Protein AF-A0A7S1WNL2-F1 (afdb_monomer)

Sequence (153 aa):
ATAGLGTAAGSSAGPDGGAVGSTSPPDGIKDLLAEASTLSSQWKEDMPEAVLFPSNKPTSRADAAILDKWITKSFMSYAQRSVEFQGDEDLIKTVEELVPILSIGLHEIVRQVTQHCLERGVVLEKIWRTYVDLFERALNETKASLRRNKEKT

Solvent-accessible surface area (backbone atoms only — not comparable to full-atom values): 9484 Å² total; per-residue (Å²): 140,83,89,85,88,88,87,85,87,86,87,86,84,89,81,91,78,91,78,77,81,84,74,73,76,82,69,66,61,62,52,50,54,53,46,54,57,51,49,63,63,58,51,71,75,76,48,68,94,61,73,83,66,56,93,89,53,83,73,48,75,64,54,56,52,51,48,51,53,49,52,54,50,53,49,52,55,47,55,63,57,55,73,74,55,85,55,74,72,40,50,52,53,52,49,66,62,45,51,57,56,54,49,52,55,47,54,49,50,36,50,48,40,27,69,79,36,52,69,61,14,54,52,50,50,51,53,49,54,53,49,52,55,50,50,54,52,54,51,52,52,50,52,54,51,51,54,57,51,62,78,75,108

Foldseek 3Di:
DDDDDDDDDDDDDYDDDDDDDPPDDPPVVVVVVVVVVVVVVVVVVVPPPPPLDDLPDQDDPVSVVVLVVQLVVLVVVLVVVLVVDDDDVSVVVSCVSVVVSVVVSQVVVLSNQCSVPVVRSVVSVVVVVVVVVVVVVVVVVVVVVVVVVVVVD

pLDDT: mean 73.18, std 21.75, range [34.81, 98.19]

InterPro domains:
  IPR052845 Axonemal dynein light chain domain-containing protein [PTHR23052] (42-137)

Nearest PDB structures (foldseek):
  5fmn-assembly1_B  TM=5.237E-01  e=4.727E+00  Synechocystis sp. PCC 6803

Mean predicted aligned error: 15.78 Å

Secondary structure (DSSP, 8-state):
-----------------------PPP-HHHHHHHHHHHHHHHHHHHS-S--SS-TTSPPPHHHHHHHHHHHHHHHHHHHHHHTT--SHHHHHHHHHHHHHHHHHHHHHHHHHHHHH-HHHHHHHHHHHHHHHHHHHHHHHHHHHHHHHHHTT-

Structure (mmCIF, N/CA/C/O backbone):
data_AF-A0A7S1WNL2-F1
#
_entry.id   AF-A0A7S1WNL2-F1
#
loop_
_atom_site.group_PDB
_atom_site.id
_atom_site.type_symbol
_atom_site.label_atom_id
_atom_site.label_alt_id
_atom_site.label_comp_id
_atom_site.label_asym_id
_atom_site.label_entity_id
_atom_site.label_seq_id
_atom_site.pdbx_PDB_ins_code
_atom_site.Cartn_x
_atom_site.Cartn_y
_atom_site.Cartn_z
_atom_site.occupancy
_atom_site.B_iso_or_equiv
_atom_site.auth_seq_id
_atom_site.auth_comp_id
_atom_site.auth_asym_id
_atom_site.auth_atom_id
_atom_site.pdbx_PDB_model_num
ATOM 1 N N . ALA A 1 1 ? -58.100 -52.305 -7.915 1.00 44.53 1 ALA A N 1
ATOM 2 C CA . ALA A 1 1 ? -58.470 -53.003 -6.665 1.00 44.53 1 ALA A CA 1
ATOM 3 C C . ALA A 1 1 ? -57.247 -52.923 -5.760 1.00 44.53 1 ALA A C 1
ATOM 5 O O . ALA A 1 1 ? -56.193 -53.306 -6.230 1.00 44.53 1 ALA A O 1
ATOM 6 N N . THR A 1 2 ? -57.234 -52.313 -4.581 1.00 43.16 2 THR A N 1
ATOM 7 C CA . THR A 1 2 ? -58.260 -52.093 -3.550 1.00 43.16 2 THR A CA 1
ATOM 8 C C . THR A 1 2 ? -58.033 -50.754 -2.835 1.00 43.16 2 THR A C 1
ATOM 10 O O . THR A 1 2 ? -56.919 -50.242 -2.791 1.00 43.16 2 THR A O 1
ATOM 13 N N . ALA A 1 3 ? -59.126 -50.207 -2.306 1.00 42.09 3 ALA A N 1
ATOM 14 C CA . ALA A 1 3 ? -59.227 -48.973 -1.533 1.00 42.09 3 ALA A CA 1
ATOM 15 C C . ALA A 1 3 ? -58.695 -49.103 -0.090 1.00 42.09 3 ALA A C 1
ATOM 17 O O . ALA A 1 3 ? -58.556 -50.213 0.420 1.00 42.09 3 ALA A O 1
ATOM 18 N N . GLY A 1 4 ? -58.509 -47.961 0.583 1.00 38.03 4 GLY A N 1
ATOM 19 C CA . GLY A 1 4 ? -58.310 -47.879 2.032 1.00 38.03 4 GLY A CA 1
ATOM 20 C C . GLY A 1 4 ? -58.286 -46.436 2.549 1.00 38.03 4 GLY A C 1
ATOM 21 O O . GLY A 1 4 ? -57.228 -45.820 2.594 1.00 38.03 4 GLY A O 1
ATOM 22 N N . LEU A 1 5 ? -59.464 -45.908 2.907 1.00 46.41 5 LEU A N 1
ATOM 23 C CA . LEU A 1 5 ? -59.672 -44.673 3.679 1.00 46.41 5 LEU A CA 1
ATOM 24 C C . LEU A 1 5 ? -59.188 -44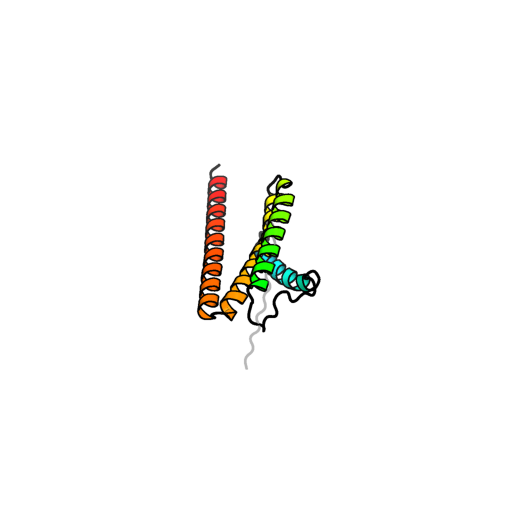.828 5.135 1.00 46.41 5 LEU A C 1
ATOM 26 O O . LEU A 1 5 ? -59.277 -45.917 5.697 1.00 46.41 5 LEU A O 1
ATOM 30 N N . GLY A 1 6 ? -58.828 -43.712 5.780 1.00 41.28 6 GLY A N 1
ATOM 31 C CA . GLY A 1 6 ? -58.665 -43.633 7.235 1.00 41.28 6 GLY A CA 1
ATOM 32 C C . GLY A 1 6 ? -58.483 -42.201 7.745 1.00 41.28 6 GLY A C 1
ATOM 33 O O . GLY A 1 6 ? -57.388 -41.655 7.698 1.00 41.28 6 GLY A O 1
ATOM 34 N N . THR A 1 7 ? -59.573 -41.601 8.219 1.00 45.22 7 THR A N 1
ATOM 35 C CA . THR A 1 7 ? -59.681 -40.286 8.875 1.00 45.22 7 THR A CA 1
ATOM 36 C C . THR A 1 7 ? -59.478 -40.420 10.390 1.00 45.22 7 THR A C 1
ATOM 38 O O . THR A 1 7 ? -60.007 -41.370 10.956 1.00 45.22 7 THR A O 1
ATOM 41 N N . ALA A 1 8 ? -58.843 -39.449 11.063 1.00 42.12 8 ALA A N 1
ATOM 42 C CA . ALA A 1 8 ? -59.215 -39.026 12.426 1.00 42.12 8 ALA A CA 1
ATOM 43 C C . ALA A 1 8 ? -58.520 -37.713 12.832 1.00 42.12 8 ALA A C 1
ATOM 45 O O . ALA A 1 8 ? -57.313 -37.552 12.672 1.00 42.12 8 ALA A O 1
ATOM 46 N N . ALA A 1 9 ? -59.318 -36.797 13.380 1.00 43.53 9 ALA A N 1
ATOM 47 C CA . ALA A 1 9 ? -58.910 -35.556 14.025 1.00 43.53 9 ALA A CA 1
ATOM 48 C C . ALA A 1 9 ? -58.582 -35.786 15.514 1.00 43.53 9 ALA A C 1
ATOM 50 O O . ALA A 1 9 ? -59.147 -36.680 16.141 1.00 43.53 9 ALA A O 1
ATOM 51 N N . GLY A 1 10 ? -57.739 -34.929 16.094 1.00 39.97 10 GLY A N 1
ATOM 52 C CA . GLY A 1 10 ? -57.476 -34.880 17.533 1.00 39.97 10 GLY A CA 1
ATOM 53 C C . GLY A 1 10 ? -56.898 -33.525 17.936 1.00 39.97 10 GLY A C 1
ATOM 54 O O . GLY A 1 10 ? -55.822 -33.150 17.488 1.00 39.97 10 GLY A O 1
ATOM 55 N N . SER A 1 11 ? -57.661 -32.790 18.741 1.00 41.72 11 SER A N 1
ATOM 56 C CA . SER A 1 11 ? -57.399 -31.446 19.266 1.00 41.72 11 SER A CA 1
ATOM 57 C C . SER A 1 11 ? -56.789 -31.525 20.672 1.00 41.72 11 SER A C 1
ATOM 59 O O . SER A 1 11 ? -57.244 -32.349 21.463 1.00 41.72 11 SER A O 1
ATOM 61 N N . SER A 1 12 ? -55.841 -30.647 21.021 1.00 44.06 12 SER A N 1
ATOM 62 C CA . SER A 1 12 ? -55.572 -30.258 22.420 1.00 44.06 12 SER A CA 1
ATOM 63 C C . SER A 1 12 ? -54.785 -28.944 22.509 1.00 44.06 12 SER A C 1
ATOM 65 O O . SER A 1 12 ? -53.882 -28.697 21.713 1.00 44.06 12 SER A O 1
ATOM 67 N N . ALA 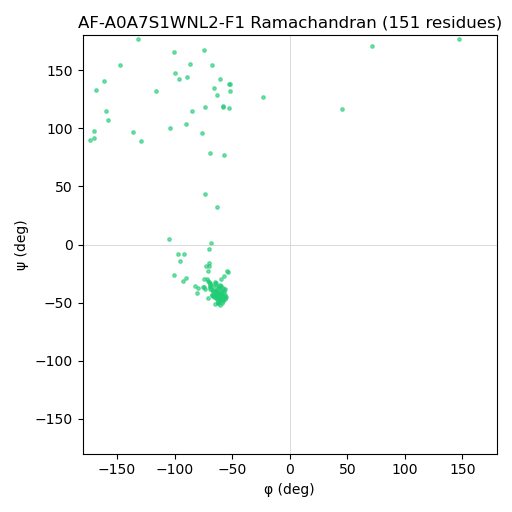A 1 13 ? -55.145 -28.117 23.489 1.00 39.66 13 ALA A N 1
ATOM 68 C CA . ALA A 1 13 ? -54.768 -26.718 23.656 1.00 39.66 13 ALA A CA 1
ATOM 69 C C . ALA A 1 13 ? -53.619 -26.465 24.666 1.00 39.66 13 ALA A C 1
ATOM 71 O O . ALA A 1 13 ? -53.584 -27.12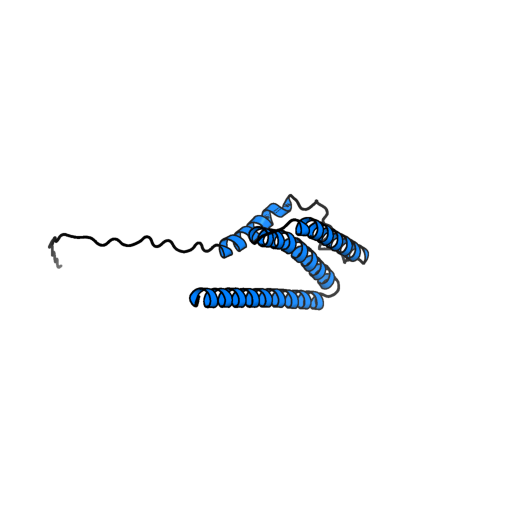3 25.700 1.00 39.66 13 ALA A O 1
ATOM 72 N N . GLY A 1 14 ? -52.808 -25.425 24.379 1.00 37.00 14 GLY A N 1
ATOM 73 C CA . GLY A 1 14 ? -52.096 -24.488 25.293 1.00 37.00 14 GLY A CA 1
ATOM 74 C C . GLY A 1 14 ? -50.892 -24.987 26.125 1.00 37.00 14 GLY A C 1
ATOM 75 O O . GLY A 1 14 ? -50.711 -26.194 26.250 1.00 37.00 14 GLY A O 1
ATOM 76 N N . PRO A 1 15 ? -50.122 -24.098 26.807 1.00 49.84 15 PRO A N 1
ATOM 77 C CA . PRO A 1 15 ? -49.829 -22.670 26.572 1.00 49.84 15 PRO A CA 1
ATOM 78 C C . PRO A 1 15 ? -48.307 -22.322 26.646 1.00 49.84 15 PRO A C 1
ATOM 80 O O . PRO A 1 15 ? -47.475 -23.171 26.941 1.00 49.84 15 PRO A O 1
ATOM 83 N N . ASP A 1 16 ? -47.989 -21.048 26.380 1.00 42.38 16 ASP A N 1
ATOM 84 C CA . ASP A 1 16 ? -46.839 -20.235 26.831 1.00 42.38 16 ASP A CA 1
ATOM 85 C C . ASP A 1 16 ? -45.397 -20.784 26.812 1.00 42.38 16 ASP A C 1
ATOM 87 O O . ASP A 1 16 ? -44.981 -21.622 27.607 1.00 42.38 16 ASP A O 1
ATOM 91 N N . GLY A 1 17 ? -44.561 -20.128 26.001 1.00 38.12 17 GLY A N 1
ATOM 92 C CA . GLY A 1 17 ? -43.105 -20.201 26.094 1.00 38.12 17 GLY A CA 1
ATOM 93 C C . GLY A 1 17 ? -42.453 -19.160 25.194 1.00 38.12 17 GLY A C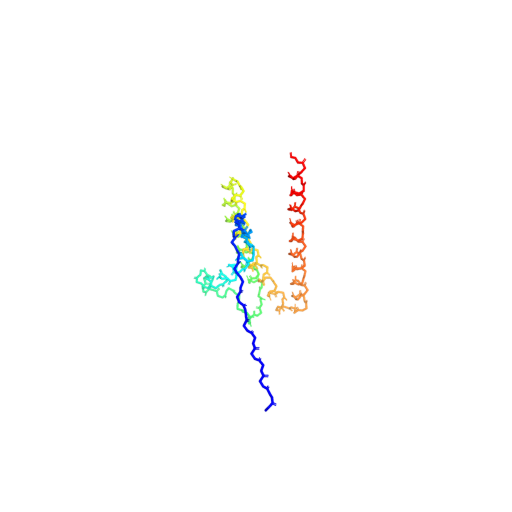 1
ATOM 94 O O . GLY A 1 17 ? -42.233 -19.409 24.012 1.00 38.12 17 GLY A O 1
ATOM 95 N N . GLY A 1 18 ? -42.176 -17.973 25.739 1.00 43.50 18 GLY A N 1
ATOM 96 C CA . GLY A 1 18 ? -41.442 -16.923 25.040 1.00 43.50 18 GLY A CA 1
ATOM 97 C C . GLY A 1 18 ? -40.060 -17.410 24.604 1.00 43.50 18 GLY A C 1
ATOM 98 O O . GLY A 1 18 ? -39.223 -17.746 25.439 1.00 43.50 18 GLY A O 1
ATOM 99 N N . ALA A 1 19 ? -39.815 -17.419 23.295 1.00 37.75 19 ALA A N 1
ATOM 100 C CA . ALA A 1 19 ? -38.495 -17.629 22.722 1.00 37.75 19 ALA A CA 1
ATOM 101 C C . ALA A 1 19 ? -37.944 -16.281 22.248 1.00 37.75 19 ALA A C 1
ATOM 103 O O . ALA A 1 19 ? -38.331 -15.731 21.220 1.00 37.75 19 ALA A O 1
ATOM 104 N N . VAL A 1 20 ? -37.073 -15.758 23.104 1.00 44.44 20 VAL A N 1
ATOM 105 C CA . VAL A 1 20 ? -36.050 -14.737 22.892 1.00 44.44 20 VAL A CA 1
ATOM 106 C C . VAL A 1 20 ? -35.623 -14.636 21.425 1.00 44.44 20 VAL A C 1
ATOM 108 O O . VAL A 1 20 ? -35.222 -15.624 20.809 1.00 44.44 20 VAL A O 1
ATOM 111 N N . GLY A 1 21 ? -35.687 -13.416 20.886 1.00 36.44 21 GLY A N 1
ATOM 112 C CA . GLY A 1 21 ? -35.166 -13.088 19.569 1.00 36.44 21 GLY A CA 1
ATOM 113 C C . GLY A 1 21 ? -33.713 -13.533 19.434 1.00 36.44 21 GLY A C 1
ATOM 114 O O . GLY A 1 21 ? -32.828 -13.056 20.139 1.00 36.44 21 GLY A O 1
ATOM 115 N N . SER A 1 22 ? -33.481 -14.445 18.497 1.00 34.81 22 SER A N 1
ATOM 116 C CA . SER A 1 22 ? -32.166 -14.741 17.945 1.00 34.81 22 SER A CA 1
ATOM 117 C C . SER A 1 22 ? -31.723 -13.538 17.108 1.00 34.81 22 SER A C 1
ATOM 119 O O . SER A 1 22 ? -31.837 -13.541 15.883 1.00 34.81 22 SER A O 1
ATOM 121 N N . THR A 1 23 ? -31.247 -12.477 17.757 1.00 42.56 23 THR A N 1
ATOM 122 C CA . THR A 1 23 ? -30.439 -11.464 17.076 1.00 42.56 23 THR A CA 1
ATOM 123 C C . THR A 1 23 ? -29.046 -12.050 16.898 1.00 42.56 23 THR A C 1
ATOM 125 O O . THR A 1 23 ? -28.227 -12.030 17.819 1.00 42.56 23 THR A O 1
ATOM 128 N N . SER A 1 24 ? -28.802 -12.627 15.723 1.00 46.97 24 SER A N 1
ATOM 129 C CA . SER A 1 24 ? -27.454 -12.944 15.261 1.00 46.97 24 SER A CA 1
ATOM 130 C C . SER A 1 24 ? -26.571 -11.691 15.378 1.00 46.97 24 SER A C 1
ATOM 132 O O . SER A 1 24 ? -27.044 -10.600 15.048 1.00 46.97 24 SER A O 1
ATOM 134 N N . PRO A 1 25 ? -25.310 -11.803 15.833 1.00 45.72 25 PRO A N 1
ATOM 135 C CA . PRO A 1 25 ? -24.376 -10.685 15.784 1.00 45.72 25 PRO A CA 1
ATOM 136 C C . PRO A 1 25 ? -24.171 -10.262 14.321 1.00 45.72 25 PRO A C 1
ATOM 138 O O . PRO A 1 25 ? -24.125 -11.143 13.457 1.00 45.72 25 PRO A O 1
ATOM 141 N N . PRO A 1 26 ? -24.041 -8.961 14.013 1.00 46.47 26 PRO A N 1
ATOM 142 C CA . PRO A 1 26 ? -23.768 -8.528 12.651 1.00 46.47 26 PRO A CA 1
ATOM 143 C C . PRO A 1 26 ? -22.406 -9.076 12.204 1.00 46.47 26 PRO A C 1
ATOM 145 O O . PRO A 1 26 ? -21.394 -8.914 12.890 1.00 46.47 26 PRO A O 1
ATOM 148 N N . ASP A 1 27 ? -22.399 -9.728 11.043 1.00 51.41 27 ASP A N 1
ATOM 149 C CA . ASP A 1 27 ? -21.262 -10.363 10.362 1.00 51.41 27 ASP A CA 1
ATOM 150 C C . ASP A 1 27 ? -20.321 -9.298 9.732 1.00 51.41 27 ASP A C 1
ATOM 152 O O . ASP A 1 27 ? -19.848 -9.417 8.601 1.00 51.41 27 ASP A O 1
ATOM 156 N N . GLY A 1 28 ? -20.036 -8.231 10.486 1.00 49.31 28 GLY A N 1
ATOM 157 C CA . GLY A 1 28 ? -19.621 -6.917 9.982 1.00 49.31 28 GLY A CA 1
ATOM 158 C C . GLY A 1 28 ? -18.246 -6.806 9.315 1.00 49.31 28 GLY A C 1
ATOM 159 O O . GLY A 1 28 ? -17.884 -5.716 8.904 1.00 49.31 28 GLY A O 1
ATOM 160 N N . ILE A 1 29 ? -17.463 -7.884 9.175 1.00 52.19 29 ILE A N 1
ATOM 161 C CA . ILE A 1 29 ? -16.180 -7.843 8.434 1.00 52.19 29 ILE A CA 1
ATOM 162 C C . ILE A 1 29 ? -16.313 -8.420 7.017 1.00 52.19 29 ILE A C 1
ATOM 164 O O . ILE A 1 29 ? -15.584 -8.012 6.114 1.00 52.19 29 ILE A O 1
ATOM 168 N N . LYS A 1 30 ? -17.273 -9.325 6.778 1.00 47.97 30 LYS A N 1
ATOM 169 C CA . LYS A 1 30 ? -17.590 -9.769 5.409 1.00 47.97 30 LYS A CA 1
ATOM 170 C C . LYS A 1 30 ? -18.207 -8.625 4.610 1.00 47.97 30 LYS A C 1
ATOM 172 O O . LYS A 1 30 ? -17.889 -8.474 3.434 1.00 47.97 30 LYS A O 1
ATOM 177 N N . ASP A 1 31 ? -19.000 -7.802 5.290 1.00 47.91 31 ASP A N 1
ATOM 178 C CA . ASP A 1 31 ? -19.564 -6.576 4.738 1.00 47.91 31 ASP A CA 1
ATOM 179 C C . ASP A 1 31 ? -18.454 -5.568 4.403 1.00 47.91 31 ASP A C 1
ATOM 181 O O . ASP A 1 31 ? -18.454 -5.061 3.292 1.00 47.91 31 ASP A O 1
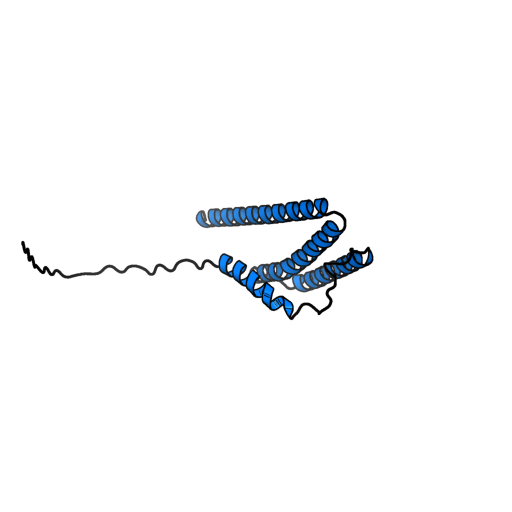ATOM 185 N N . LEU A 1 32 ? -17.420 -5.409 5.245 1.00 48.00 32 LEU A N 1
ATOM 186 C CA . LEU A 1 32 ? -16.249 -4.557 4.951 1.00 48.00 32 LEU A CA 1
ATOM 187 C C . LEU A 1 32 ? -15.407 -5.048 3.757 1.00 48.00 32 LEU A C 1
ATOM 189 O O . LEU A 1 32 ? -14.864 -4.243 3.006 1.00 48.00 32 LEU A O 1
ATOM 193 N N . LEU A 1 33 ? -15.291 -6.363 3.547 1.00 47.31 33 LEU A N 1
ATOM 194 C CA . LEU A 1 33 ? -14.597 -6.937 2.382 1.00 47.31 33 LEU A CA 1
ATOM 195 C C . LEU A 1 33 ? -15.420 -6.802 1.089 1.00 47.31 33 LEU A C 1
ATOM 197 O O . LEU A 1 33 ? -14.858 -6.553 0.019 1.00 47.31 33 LEU A O 1
ATOM 201 N N . ALA A 1 34 ? -16.746 -6.930 1.175 1.00 48.25 34 ALA A N 1
ATOM 202 C CA . ALA A 1 34 ? -17.659 -6.657 0.066 1.00 48.25 34 ALA A CA 1
ATOM 203 C C . ALA A 1 34 ? -17.718 -5.151 -0.260 1.00 48.25 34 ALA A C 1
ATOM 205 O O . ALA A 1 34 ? -17.741 -4.762 -1.430 1.00 48.25 34 ALA A O 1
ATOM 206 N N . GLU A 1 35 ? -17.648 -4.302 0.762 1.00 48.56 35 GLU A N 1
ATOM 207 C CA . GLU A 1 35 ? -17.580 -2.846 0.665 1.00 48.56 35 GLU A CA 1
ATOM 208 C C . GLU A 1 35 ? -16.232 -2.394 0.093 1.00 48.56 35 GLU A C 1
ATOM 210 O O . GLU A 1 35 ? -16.219 -1.558 -0.800 1.00 48.56 35 GLU A O 1
ATOM 215 N N . ALA A 1 36 ? -15.113 -3.042 0.439 1.00 48.19 36 ALA A N 1
ATOM 216 C CA . ALA A 1 36 ? -13.817 -2.841 -0.222 1.00 48.19 36 ALA A CA 1
ATOM 217 C C . ALA A 1 36 ? -13.850 -3.205 -1.723 1.00 48.19 36 ALA A C 1
ATOM 219 O O . ALA A 1 36 ? -13.233 -2.528 -2.548 1.00 48.19 36 ALA A O 1
ATOM 220 N N . SER A 1 37 ? -14.612 -4.238 -2.103 1.00 46.03 37 SER A N 1
ATOM 221 C CA . SER A 1 37 ? -14.859 -4.604 -3.509 1.00 46.03 37 SER A CA 1
ATOM 222 C C . SER A 1 37 ? -15.771 -3.605 -4.239 1.00 46.03 37 SER A C 1
ATOM 224 O O . SER A 1 37 ? -15.621 -3.374 -5.439 1.00 46.03 37 SER A O 1
ATOM 226 N N . THR A 1 38 ? -16.698 -2.971 -3.521 1.00 51.72 38 THR A N 1
ATOM 227 C CA . THR A 1 38 ? -17.622 -1.968 -4.075 1.00 51.72 38 THR A CA 1
ATOM 228 C C . THR A 1 38 ? -16.940 -0.603 -4.204 1.00 51.72 38 THR A C 1
ATOM 230 O O . THR A 1 38 ? -17.021 0.038 -5.252 1.00 51.72 38 THR A O 1
ATOM 233 N N . LEU A 1 39 ? -16.150 -0.215 -3.201 1.00 47.97 39 LEU A N 1
ATOM 234 C CA . LEU A 1 39 ? -15.242 0.927 -3.226 1.00 47.97 39 LEU A CA 1
ATOM 235 C C . LEU A 1 39 ? -14.250 0.805 -4.397 1.00 47.97 39 LEU A C 1
ATOM 237 O O . LEU A 1 39 ? -14.052 1.779 -5.119 1.00 47.97 39 LEU A O 1
ATOM 241 N N . SER A 1 40 ? -13.764 -0.406 -4.708 1.00 45.66 40 SER A N 1
ATOM 242 C CA . SER A 1 40 ? -12.959 -0.675 -5.913 1.00 45.66 40 SER A CA 1
ATOM 243 C C . SER A 1 40 ? -13.604 -0.237 -7.234 1.00 45.66 40 SER A C 1
ATOM 245 O O . SER A 1 40 ? -12.877 -0.015 -8.204 1.00 45.66 40 SER A O 1
ATOM 247 N N . SER A 1 41 ? -14.933 -0.111 -7.299 1.00 41.91 41 SER A N 1
ATOM 248 C CA . SER A 1 41 ? -15.650 0.366 -8.489 1.00 41.91 41 SER A CA 1
ATOM 249 C C . SER A 1 41 ? -15.849 1.888 -8.497 1.00 41.91 41 SER A C 1
ATOM 251 O O . SER A 1 41 ? -15.861 2.484 -9.572 1.00 41.91 41 SER A O 1
ATOM 253 N N . GLN A 1 42 ? -15.931 2.525 -7.323 1.00 43.03 42 GLN A N 1
ATOM 254 C CA . GLN A 1 42 ? -16.030 3.985 -7.158 1.00 43.03 42 GLN A CA 1
ATOM 255 C C . GLN A 1 42 ? -14.698 4.696 -7.477 1.00 43.03 42 GLN A C 1
ATOM 257 O O . GLN A 1 42 ? -14.676 5.817 -7.974 1.00 43.03 42 GLN A O 1
ATOM 262 N N . TRP A 1 43 ? -13.559 4.028 -7.264 1.00 48.09 43 TRP A N 1
ATOM 263 C CA . TRP A 1 43 ? -12.217 4.613 -7.431 1.00 48.09 43 TRP A CA 1
ATOM 264 C C . TRP A 1 43 ? -11.805 4.897 -8.881 1.00 48.09 43 TRP A C 1
ATOM 266 O O . TRP A 1 43 ? -10.735 5.453 -9.126 1.00 48.09 43 TRP A O 1
ATOM 276 N N . LYS A 1 44 ? -12.642 4.523 -9.852 1.00 48.16 44 LYS A N 1
ATOM 277 C CA . LYS A 1 44 ? -12.439 4.863 -11.262 1.00 48.16 44 LYS A CA 1
ATOM 278 C C . LYS A 1 44 ? -12.666 6.353 -11.547 1.00 48.16 44 LYS A C 1
ATOM 280 O O . LYS A 1 44 ? -12.147 6.832 -12.547 1.00 48.16 44 LYS A O 1
ATOM 285 N N . GLU A 1 45 ? -13.426 7.051 -10.699 1.00 50.69 45 GLU A N 1
ATOM 286 C CA . GLU A 1 45 ? -13.796 8.462 -10.896 1.00 50.69 45 GLU A CA 1
ATOM 287 C C . GLU A 1 45 ? -12.834 9.455 -10.218 1.00 50.69 45 GLU A C 1
ATOM 289 O O . GLU A 1 45 ? -12.603 10.526 -10.769 1.00 50.69 45 GLU A O 1
ATOM 294 N N . ASP A 1 46 ? -12.218 9.091 -9.085 1.00 50.22 46 ASP A N 1
ATOM 295 C CA . ASP A 1 46 ? -11.292 9.968 -8.333 1.00 50.22 46 ASP A CA 1
ATOM 296 C C . ASP A 1 46 ? -9.804 9.720 -8.632 1.00 50.22 46 ASP A C 1
ATOM 298 O O . ASP A 1 46 ? -8.926 10.480 -8.208 1.00 50.22 46 ASP A O 1
ATOM 302 N N . MET A 1 47 ? -9.490 8.662 -9.383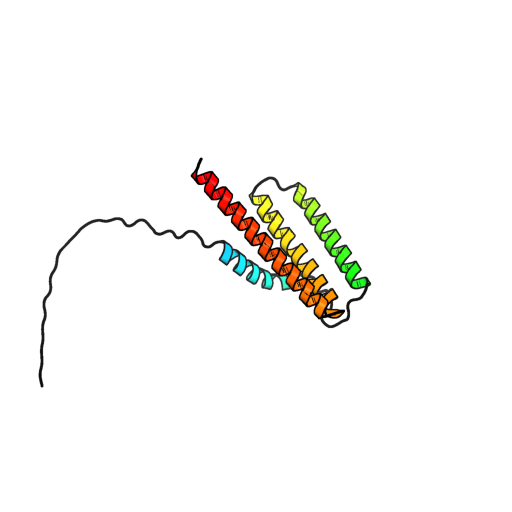 1.00 43.44 47 MET A N 1
ATOM 303 C CA . MET A 1 47 ? -8.156 8.482 -9.938 1.00 43.44 47 MET A CA 1
ATOM 304 C C . MET A 1 47 ? -7.995 9.491 -11.085 1.00 43.44 47 MET A C 1
ATOM 306 O O . MET A 1 47 ? -8.739 9.395 -12.061 1.00 43.44 47 MET A O 1
ATOM 310 N N . PRO A 1 48 ? -7.049 10.451 -11.033 1.00 47.84 48 PRO A N 1
ATOM 311 C CA . PRO A 1 48 ? -6.785 11.292 -12.194 1.00 47.84 48 PRO A CA 1
ATOM 312 C C . PRO A 1 48 ? -6.536 10.393 -13.412 1.00 47.84 48 PRO A C 1
ATOM 314 O O . PRO A 1 48 ? -5.820 9.398 -13.289 1.00 47.84 48 PRO A O 1
ATOM 317 N N . GLU A 1 49 ? -7.080 10.753 -14.583 1.00 43.81 49 GLU A N 1
ATOM 318 C CA . GLU A 1 49 ? -6.847 10.092 -15.886 1.00 43.81 49 GLU A CA 1
ATOM 319 C C . GLU A 1 49 ? -5.373 10.182 -16.348 1.00 43.81 49 GLU A C 1
ATOM 321 O O . GLU A 1 49 ? -5.047 10.258 -17.528 1.00 43.81 49 GLU A O 1
ATOM 326 N N . ALA A 1 50 ? -4.418 10.182 -15.430 1.00 43.22 50 ALA A N 1
ATOM 327 C CA . ALA A 1 50 ? -3.079 9.751 -15.720 1.00 43.22 50 ALA A CA 1
ATOM 328 C C . ALA A 1 50 ? -3.053 8.254 -15.428 1.00 43.22 50 ALA A C 1
ATOM 330 O O . ALA A 1 50 ? -2.943 7.823 -14.281 1.00 43.22 50 ALA A O 1
ATOM 331 N N . VAL A 1 51 ? -3.086 7.453 -16.491 1.00 52.69 51 VAL A N 1
ATOM 332 C CA . VAL A 1 51 ? -2.403 6.158 -16.504 1.00 52.69 51 VAL A CA 1
ATOM 333 C C . VAL A 1 51 ? -0.930 6.463 -16.189 1.00 52.69 51 VAL A C 1
ATOM 335 O O . VAL A 1 51 ? -0.109 6.575 -17.096 1.00 52.69 51 VAL A O 1
ATOM 338 N N . LEU A 1 52 ? -0.610 6.717 -14.911 1.00 55.00 52 LEU A N 1
ATOM 339 C CA . LEU A 1 52 ? 0.714 7.150 -14.451 1.00 55.00 52 LEU A CA 1
ATOM 340 C C . LEU A 1 52 ? 1.763 6.125 -14.876 1.00 55.00 52 LEU A C 1
ATOM 342 O O . LEU A 1 52 ? 2.906 6.481 -15.140 1.00 55.00 52 LEU A O 1
ATOM 346 N N . PHE A 1 53 ? 1.329 4.875 -15.037 1.00 56.44 53 PHE A N 1
ATOM 347 C CA . PHE A 1 53 ? 2.150 3.763 -15.461 1.00 56.44 53 PHE A CA 1
ATOM 348 C C . PHE A 1 53 ? 1.394 2.927 -16.500 1.00 56.44 53 PHE A C 1
ATOM 350 O O . PHE A 1 53 ? 0.555 2.094 -16.152 1.00 56.44 53 PHE A O 1
ATOM 357 N N . PRO A 1 54 ? 1.639 3.146 -17.803 1.00 60.53 54 PRO A N 1
ATOM 358 C CA . PRO A 1 54 ? 1.048 2.326 -18.849 1.00 60.53 54 PRO A CA 1
ATOM 359 C C . PRO A 1 54 ? 1.444 0.865 -18.632 1.00 60.53 54 PRO A C 1
ATOM 361 O O . PRO A 1 54 ? 2.627 0.532 -18.686 1.00 60.53 54 PRO A O 1
ATOM 364 N N . SER A 1 55 ? 0.462 -0.018 -18.437 1.00 63.31 55 SER A N 1
ATOM 365 C CA . SER A 1 55 ? 0.684 -1.445 -18.139 1.00 63.31 55 SER A CA 1
ATOM 366 C C . SER A 1 55 ? 1.571 -2.157 -19.167 1.00 63.31 55 SER A C 1
ATOM 368 O O . SER A 1 55 ? 2.205 -3.160 -18.858 1.00 63.31 55 SER A O 1
ATOM 370 N N . ASN A 1 56 ? 1.642 -1.610 -20.383 1.00 64.56 56 ASN A N 1
ATOM 371 C CA . ASN A 1 56 ? 2.271 -2.229 -21.544 1.00 64.56 56 ASN A CA 1
ATOM 372 C C . ASN A 1 56 ? 3.638 -1.612 -21.897 1.00 64.56 56 ASN A C 1
ATOM 374 O O . ASN A 1 56 ? 4.201 -1.962 -22.932 1.00 64.56 56 ASN A O 1
ATOM 378 N N . LYS A 1 57 ? 4.167 -0.670 -21.100 1.00 69.25 57 LYS A N 1
ATOM 379 C CA . LYS A 1 57 ? 5.453 -0.004 -21.384 1.00 69.25 57 LYS A CA 1
ATOM 380 C C . LYS A 1 57 ? 6.491 -0.307 -20.315 1.00 69.25 57 LYS A C 1
ATOM 382 O O . LYS A 1 57 ? 6.130 -0.180 -19.146 1.00 69.25 57 LYS A O 1
ATOM 387 N N . PRO A 1 58 ? 7.729 -0.694 -20.690 1.00 67.88 58 PRO A N 1
ATOM 388 C CA . PRO A 1 58 ? 8.801 -0.964 -19.740 1.00 67.88 58 PRO A CA 1
ATOM 389 C C . PRO A 1 58 ? 8.972 0.213 -18.789 1.00 67.88 58 PRO A C 1
ATOM 391 O O . PRO A 1 58 ? 9.027 1.363 -19.223 1.00 67.88 58 PRO A O 1
ATOM 394 N N . THR A 1 59 ? 9.039 -0.099 -17.502 1.00 81.06 59 THR A N 1
ATOM 395 C CA . THR A 1 59 ? 9.219 0.894 -16.451 1.00 81.06 59 THR A CA 1
ATOM 396 C C . THR A 1 59 ? 10.597 1.533 -16.593 1.00 81.06 59 THR A C 1
ATOM 398 O O . THR A 1 59 ? 11.605 0.857 -16.810 1.00 81.06 59 THR A O 1
ATOM 401 N N . SER A 1 60 ? 10.641 2.854 -16.488 1.00 86.25 60 SER A N 1
ATOM 402 C CA . SER A 1 60 ? 11.861 3.647 -16.492 1.00 86.25 60 SER A CA 1
ATOM 403 C C . SER A 1 60 ? 12.268 4.063 -15.075 1.00 86.25 60 SER A C 1
ATOM 405 O O . SER A 1 60 ? 11.480 4.053 -14.131 1.00 86.25 60 SER A O 1
ATOM 407 N N . ARG A 1 61 ? 13.514 4.526 -14.920 1.00 87.62 61 ARG A N 1
ATOM 408 C CA . ARG A 1 61 ? 13.971 5.139 -13.661 1.00 87.62 61 ARG A CA 1
ATOM 409 C C . ARG A 1 61 ? 13.144 6.376 -13.279 1.00 87.62 61 ARG A C 1
ATOM 411 O O . ARG A 1 61 ? 13.020 6.674 -12.095 1.00 87.62 61 ARG A O 1
ATOM 418 N N . ALA A 1 62 ? 12.602 7.092 -14.266 1.00 87.31 62 ALA A N 1
ATOM 419 C CA . ALA A 1 62 ? 11.740 8.243 -14.022 1.00 87.31 62 ALA A CA 1
ATOM 420 C C . ALA A 1 62 ? 10.409 7.814 -13.387 1.00 87.31 62 ALA A C 1
ATOM 422 O O . ALA A 1 62 ? 9.962 8.459 -12.445 1.00 87.31 62 ALA A O 1
ATOM 423 N N . ASP A 1 63 ? 9.840 6.692 -13.826 1.00 86.88 63 ASP A N 1
ATOM 424 C CA . ASP A 1 63 ? 8.589 6.149 -13.285 1.00 86.88 63 ASP A CA 1
ATOM 425 C C . ASP A 1 63 ? 8.743 5.750 -11.811 1.00 86.88 63 ASP A C 1
ATOM 427 O O . ASP A 1 63 ? 7.922 6.118 -10.971 1.00 86.88 63 ASP A O 1
ATOM 431 N N . ALA A 1 64 ? 9.853 5.090 -11.468 1.00 89.38 64 ALA A N 1
ATOM 432 C CA . ALA A 1 64 ? 10.185 4.774 -10.080 1.00 89.38 64 ALA A CA 1
ATOM 433 C C . ALA A 1 64 ? 10.342 6.041 -9.214 1.00 89.38 64 ALA A C 1
ATOM 435 O O . ALA A 1 64 ? 9.869 6.079 -8.081 1.00 89.38 64 ALA A O 1
ATOM 436 N N . ALA A 1 65 ? 10.955 7.104 -9.749 1.00 90.06 65 ALA A N 1
ATOM 437 C CA . ALA A 1 65 ? 11.092 8.379 -9.042 1.00 90.06 65 ALA A CA 1
ATOM 438 C C . ALA A 1 65 ? 9.750 9.117 -8.872 1.00 90.06 65 ALA A C 1
ATOM 440 O O . ALA A 1 65 ? 9.529 9.782 -7.860 1.00 90.06 65 ALA A O 1
ATOM 441 N N . ILE A 1 66 ? 8.839 9.004 -9.844 1.00 90.25 66 ILE A N 1
ATOM 442 C CA . ILE A 1 66 ? 7.477 9.545 -9.739 1.00 90.25 66 ILE A CA 1
ATOM 443 C C . ILE A 1 66 ? 6.709 8.815 -8.637 1.00 90.25 66 ILE A C 1
ATOM 445 O O . ILE A 1 66 ? 6.067 9.472 -7.816 1.00 90.25 66 ILE A O 1
ATOM 449 N N . LEU A 1 67 ? 6.810 7.484 -8.590 1.00 91.88 67 LEU A N 1
ATOM 450 C CA . LEU A 1 67 ? 6.194 6.680 -7.540 1.00 91.88 67 LEU A CA 1
ATOM 451 C C . LEU A 1 67 ? 6.738 7.048 -6.156 1.00 91.88 67 LEU A C 1
ATOM 453 O O . LEU A 1 67 ? 5.951 7.297 -5.250 1.00 91.88 67 LEU A O 1
ATOM 457 N N . ASP A 1 68 ? 8.059 7.145 -6.006 1.00 94.38 68 ASP A N 1
ATOM 458 C CA . ASP A 1 68 ? 8.707 7.554 -4.755 1.00 94.38 68 ASP A CA 1
ATOM 459 C C . ASP A 1 68 ? 8.208 8.923 -4.272 1.00 94.38 68 ASP A C 1
ATOM 461 O O . ASP A 1 68 ? 7.785 9.086 -3.124 1.00 94.38 68 ASP A O 1
ATOM 465 N N . LYS A 1 69 ? 8.153 9.903 -5.183 1.00 94.44 69 LYS A N 1
ATOM 466 C CA . LYS A 1 69 ? 7.631 11.238 -4.884 1.00 94.44 69 LYS A CA 1
ATOM 467 C C . LYS A 1 69 ? 6.158 11.199 -4.477 1.00 94.44 69 LYS A C 1
ATOM 469 O O . LYS A 1 69 ? 5.764 11.925 -3.563 1.00 94.44 69 LYS A O 1
ATOM 474 N N . TRP A 1 70 ? 5.343 10.390 -5.155 1.00 94.56 70 TRP A N 1
ATOM 475 C CA . TRP A 1 70 ? 3.931 10.227 -4.822 1.00 94.56 70 TRP A CA 1
ATOM 476 C C . TRP A 1 70 ? 3.760 9.583 -3.443 1.00 94.56 70 TRP A C 1
ATOM 478 O O . TRP A 1 70 ? 3.086 10.176 -2.607 1.00 94.56 70 TRP A O 1
ATOM 488 N N . ILE A 1 71 ? 4.424 8.455 -3.164 1.00 93.19 71 ILE A N 1
ATOM 489 C CA . ILE A 1 71 ? 4.360 7.765 -1.864 1.00 93.19 71 ILE A CA 1
ATOM 490 C C . ILE A 1 71 ? 4.807 8.704 -0.744 1.00 93.19 71 ILE A C 1
ATOM 492 O O . ILE A 1 71 ? 4.094 8.864 0.244 1.00 93.19 71 ILE A O 1
ATOM 496 N N . THR A 1 72 ? 5.949 9.372 -0.917 1.00 94.69 72 THR A N 1
ATOM 497 C CA . THR A 1 72 ? 6.483 10.315 0.073 1.00 94.69 72 THR A CA 1
ATOM 498 C C . THR A 1 72 ? 5.482 11.426 0.367 1.00 94.69 72 THR A C 1
ATOM 500 O O . THR A 1 72 ? 5.191 11.708 1.528 1.00 94.69 72 THR A O 1
ATOM 503 N N . LYS A 1 73 ? 4.896 12.032 -0.673 1.00 94.38 73 LYS A N 1
ATOM 504 C CA . LYS A 1 73 ? 3.872 13.067 -0.503 1.00 94.38 73 LYS A CA 1
ATOM 505 C C . LYS A 1 73 ? 2.634 12.517 0.209 1.00 94.38 73 LYS A C 1
ATOM 507 O O . LYS A 1 73 ? 2.146 13.162 1.132 1.00 94.38 73 LYS A O 1
ATOM 512 N N . SER A 1 74 ? 2.151 11.344 -0.191 1.00 92.81 74 SER A N 1
ATOM 513 C CA . SER A 1 74 ? 0.989 10.689 0.412 1.00 92.81 74 SER A CA 1
ATOM 514 C C . SER A 1 74 ? 1.216 10.395 1.896 1.00 92.81 74 SER A C 1
ATOM 516 O O . SER A 1 74 ? 0.348 10.699 2.709 1.00 92.81 74 SER A O 1
ATOM 518 N N . PHE A 1 75 ? 2.402 9.910 2.275 1.00 92.81 75 PHE A N 1
ATOM 519 C CA . PHE A 1 75 ? 2.771 9.702 3.676 1.00 92.81 75 PHE A CA 1
ATOM 520 C C . PHE A 1 75 ? 2.901 11.002 4.460 1.00 92.81 75 PHE A C 1
ATOM 522 O O . PHE A 1 75 ? 2.442 11.055 5.594 1.00 92.81 75 PHE A O 1
ATOM 529 N N . MET A 1 76 ? 3.473 12.059 3.881 1.00 91.56 76 MET A N 1
ATOM 530 C CA . MET A 1 76 ? 3.532 13.362 4.547 1.00 91.56 76 MET A CA 1
ATOM 531 C C . MET A 1 76 ? 2.133 13.937 4.790 1.00 91.56 76 MET A C 1
ATOM 533 O O . MET A 1 76 ? 1.850 14.413 5.885 1.00 91.56 76 MET A O 1
ATOM 537 N N . SER A 1 77 ? 1.248 13.870 3.791 1.00 88.69 77 SER A N 1
ATOM 538 C CA . SER A 1 77 ? -0.139 14.324 3.928 1.00 88.69 77 SER A CA 1
ATOM 539 C C . SER A 1 77 ? -0.912 13.503 4.958 1.00 88.69 77 SER A C 1
ATOM 541 O O . SER A 1 77 ? -1.637 14.076 5.765 1.00 88.69 77 SER A O 1
ATOM 543 N N . TYR A 1 78 ? -0.724 12.184 4.965 1.00 88.31 78 TYR A N 1
ATOM 544 C CA . TYR A 1 78 ? -1.293 11.306 5.981 1.00 88.31 78 TYR A CA 1
ATOM 545 C C . TYR A 1 78 ? -0.760 11.638 7.381 1.00 88.31 78 TYR A C 1
ATOM 547 O O . TYR A 1 78 ? -1.552 11.853 8.289 1.00 88.31 78 TYR A O 1
ATOM 555 N N . ALA A 1 79 ? 0.560 11.769 7.547 1.00 87.31 79 ALA A N 1
ATOM 556 C CA . ALA A 1 79 ? 1.182 12.076 8.832 1.00 87.31 79 ALA A CA 1
ATOM 557 C C . ALA A 1 79 ? 0.703 13.419 9.397 1.00 87.31 79 ALA A C 1
ATOM 559 O O . ALA A 1 79 ? 0.505 13.544 10.600 1.00 87.31 79 ALA A O 1
ATOM 560 N N . GLN A 1 80 ? 0.490 14.415 8.531 1.00 85.25 80 GLN A N 1
ATOM 561 C CA . GLN A 1 80 ? -0.042 15.715 8.926 1.00 85.25 80 GLN A CA 1
ATOM 562 C C . GLN A 1 80 ? -1.476 15.608 9.461 1.00 85.25 80 GLN A C 1
ATOM 564 O O . GLN A 1 80 ? -1.771 16.204 10.491 1.00 85.25 80 GLN A O 1
ATOM 569 N N . ARG A 1 81 ? -2.341 14.826 8.802 1.00 80.31 81 ARG A N 1
ATOM 570 C CA . ARG A 1 81 ? -3.709 14.568 9.282 1.00 80.31 81 ARG A CA 1
ATOM 571 C C . ARG A 1 81 ? -3.722 13.688 10.529 1.00 80.31 81 ARG A C 1
ATOM 573 O O . ARG A 1 81 ? -4.552 13.881 11.407 1.00 80.31 81 ARG A O 1
ATOM 580 N N . SER A 1 82 ? -2.764 12.768 10.652 1.00 75.75 82 SER A N 1
ATOM 581 C CA . SER A 1 82 ? -2.751 11.806 11.750 1.00 75.75 82 SER A CA 1
ATOM 582 C C . SER A 1 82 ? -2.431 12.401 13.120 1.00 75.75 82 SER A C 1
ATOM 584 O O . SER A 1 82 ? -2.679 11.755 14.132 1.00 75.75 82 SER A O 1
ATOM 586 N N . VAL A 1 83 ? -1.887 13.623 13.175 1.00 70.38 83 VAL A N 1
ATOM 587 C CA . VAL A 1 83 ? -1.637 14.339 14.441 1.00 70.38 83 VAL A CA 1
ATOM 588 C C . VAL A 1 83 ? -2.944 14.790 15.117 1.00 70.38 83 VAL A C 1
ATOM 590 O O . VAL A 1 83 ? -2.950 15.061 16.315 1.00 70.38 83 VAL A O 1
ATOM 593 N N . GLU A 1 84 ? -4.055 14.844 14.379 1.00 67.56 84 GLU A N 1
ATOM 594 C CA . GLU A 1 84 ? -5.347 15.350 14.865 1.00 67.56 84 GLU A CA 1
ATOM 595 C C . GLU A 1 84 ? -6.254 14.253 15.451 1.00 67.56 84 GLU A C 1
ATOM 597 O O . GLU A 1 84 ? -7.274 14.556 16.064 1.00 67.56 84 GLU A O 1
ATOM 602 N N . PHE A 1 85 ? -5.865 12.985 15.312 1.00 64.38 85 PHE A N 1
ATOM 603 C CA . PHE A 1 85 ? -6.642 11.815 15.714 1.00 64.38 85 PHE A CA 1
ATOM 604 C C . PHE A 1 85 ? -6.430 11.468 17.200 1.00 64.38 85 PHE A C 1
ATOM 606 O O . PHE A 1 85 ? -5.335 11.084 17.615 1.00 64.38 85 PHE A O 1
ATOM 613 N N . GLN A 1 86 ? -7.483 11.590 18.015 1.00 67.12 86 GLN A N 1
ATOM 614 C CA . GLN A 1 86 ? -7.507 11.241 19.437 1.00 67.12 86 GLN A CA 1
ATOM 615 C C . GLN A 1 86 ? -8.706 10.333 19.755 1.00 67.12 86 GLN A C 1
ATOM 617 O O . GLN A 1 86 ? -9.762 10.794 20.182 1.00 67.12 86 GLN A O 1
ATOM 622 N N . GLY A 1 87 ? -8.518 9.017 19.630 1.00 69.50 87 GLY A N 1
ATOM 623 C CA . GLY A 1 87 ? -9.501 8.019 20.064 1.00 69.50 87 GLY A CA 1
ATOM 624 C C . GLY A 1 87 ? -9.527 6.758 19.199 1.00 69.50 87 GLY A C 1
ATOM 625 O O . GLY A 1 87 ? -8.826 6.659 18.195 1.00 69.50 87 GLY A O 1
ATOM 626 N N . ASP A 1 88 ? -10.358 5.788 19.589 1.00 68.31 88 ASP A N 1
ATOM 627 C CA . ASP A 1 88 ? -10.493 4.505 18.879 1.00 68.31 88 ASP A CA 1
ATOM 628 C C . ASP A 1 88 ? -11.170 4.649 17.500 1.00 68.31 88 ASP A C 1
ATOM 630 O O . ASP A 1 88 ? -10.771 3.974 16.552 1.00 68.31 88 ASP A O 1
ATOM 634 N N . GLU A 1 89 ? -12.155 5.548 17.346 1.00 70.88 89 GLU A N 1
ATOM 635 C CA . GLU A 1 89 ? -12.777 5.832 16.035 1.00 70.88 89 GLU A CA 1
ATOM 636 C C . GLU A 1 89 ? -11.787 6.464 15.052 1.00 70.88 89 GLU A C 1
ATOM 638 O O . GLU A 1 89 ? -11.834 6.212 13.846 1.00 70.88 89 GLU A O 1
ATOM 643 N N . ASP A 1 90 ? -10.850 7.245 15.576 1.00 77.50 90 ASP A N 1
ATOM 644 C CA . ASP A 1 90 ? -9.844 7.903 14.765 1.00 77.50 90 ASP A CA 1
ATOM 645 C C . ASP A 1 90 ? -8.771 6.922 14.284 1.00 77.50 90 ASP A C 1
ATOM 647 O O . ASP A 1 90 ? -8.250 7.069 13.179 1.00 77.50 90 ASP A O 1
ATOM 651 N N . LEU A 1 91 ? -8.490 5.865 15.055 1.00 77.31 91 LEU A N 1
ATOM 652 C CA . LEU A 1 91 ? -7.603 4.785 14.624 1.00 77.31 91 LEU A CA 1
ATOM 653 C C . LEU A 1 91 ? -8.176 4.023 13.421 1.00 77.31 91 LEU A C 1
ATOM 655 O O . LEU A 1 91 ? -7.427 3.684 12.506 1.00 77.31 91 LEU A O 1
ATOM 659 N N . ILE A 1 92 ? -9.486 3.761 13.399 1.00 80.19 92 ILE A N 1
ATOM 660 C CA . ILE A 1 92 ? -10.134 3.071 12.272 1.00 80.19 92 ILE A CA 1
ATOM 661 C C . ILE A 1 92 ? -9.996 3.913 11.001 1.00 80.19 92 ILE A C 1
ATOM 663 O O . ILE A 1 92 ? -9.468 3.420 10.006 1.00 80.19 92 ILE A O 1
ATOM 667 N N . LYS A 1 93 ? -10.344 5.203 11.069 1.00 81.38 93 LYS A N 1
ATOM 668 C CA . LYS A 1 93 ? -10.182 6.143 9.946 1.00 81.38 93 LYS A CA 1
ATOM 669 C C . LYS A 1 93 ? -8.732 6.248 9.482 1.00 81.38 93 LYS A C 1
ATOM 671 O O . LYS A 1 93 ? -8.445 6.248 8.289 1.00 81.38 93 LYS A O 1
ATOM 676 N N . THR A 1 94 ? -7.802 6.279 10.432 1.00 83.81 94 THR A N 1
ATOM 677 C CA . THR A 1 94 ? -6.362 6.295 10.164 1.00 83.81 94 THR A CA 1
ATOM 678 C C . THR A 1 94 ? -5.938 5.078 9.332 1.00 83.81 94 THR A C 1
ATOM 680 O O . THR A 1 94 ? -5.220 5.209 8.339 1.00 83.81 94 THR A O 1
ATOM 683 N N . VAL A 1 95 ? -6.407 3.884 9.698 1.00 83.31 95 VAL A N 1
ATOM 684 C CA . VAL A 1 95 ? -6.124 2.654 8.947 1.00 83.31 95 VAL A CA 1
ATOM 685 C C . VAL A 1 95 ? -6.791 2.682 7.569 1.00 83.31 95 VAL A C 1
ATOM 687 O O . VAL A 1 95 ? -6.132 2.360 6.579 1.00 83.31 95 VAL A O 1
ATOM 690 N N . GLU A 1 96 ? -8.054 3.103 7.487 1.00 85.88 96 GLU A N 1
ATOM 691 C CA . GLU A 1 96 ? -8.809 3.217 6.231 1.00 85.88 96 GLU A CA 1
ATOM 692 C C . GLU A 1 96 ? -8.147 4.171 5.228 1.00 85.88 96 GLU A C 1
ATOM 694 O O . GLU A 1 96 ? -8.141 3.889 4.032 1.00 85.88 96 GLU A O 1
ATOM 699 N N . GLU A 1 97 ? -7.523 5.257 5.694 1.00 87.00 97 GLU A N 1
ATOM 700 C CA . GLU A 1 97 ? -6.775 6.179 4.833 1.00 87.00 97 GLU A CA 1
ATOM 701 C C . GLU A 1 97 ? -5.412 5.627 4.392 1.00 87.00 97 GLU A C 1
ATOM 703 O O . GLU A 1 97 ? -4.969 5.873 3.265 1.00 87.00 97 GLU A O 1
ATOM 708 N N . LEU A 1 98 ? -4.714 4.898 5.268 1.00 89.31 98 LEU A N 1
ATOM 709 C CA . LEU A 1 98 ? -3.353 4.435 4.992 1.00 89.31 98 LEU A CA 1
ATOM 710 C C . LEU A 1 98 ? -3.317 3.200 4.083 1.00 89.31 98 LEU A C 1
ATOM 712 O O . LEU A 1 98 ? -2.431 3.080 3.230 1.00 89.31 98 LEU A O 1
ATOM 716 N N . VAL A 1 99 ? -4.270 2.279 4.249 1.00 89.81 99 VAL A N 1
ATOM 717 C CA . VAL A 1 99 ? -4.326 1.012 3.501 1.00 89.81 99 VAL A CA 1
ATOM 718 C C . VAL A 1 99 ? -4.326 1.223 1.977 1.00 89.81 99 VAL A C 1
ATOM 720 O O . VAL A 1 99 ? -3.531 0.557 1.301 1.00 89.81 99 VAL A O 1
ATOM 723 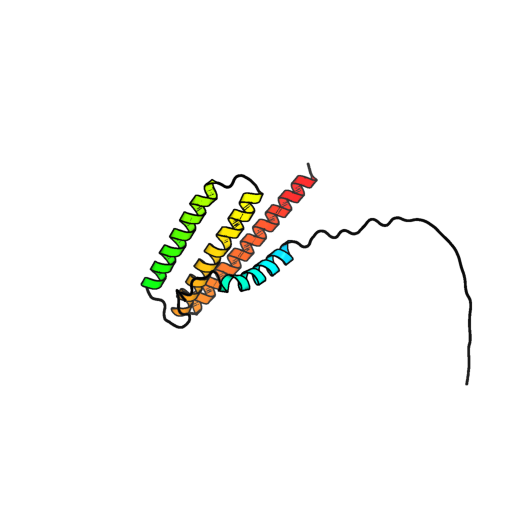N N . PRO A 1 100 ? -5.114 2.151 1.400 1.00 90.50 100 PRO A N 1
ATOM 724 C CA . PRO A 1 100 ? -5.076 2.444 -0.030 1.00 90.50 100 PRO A CA 1
ATOM 725 C C . PRO A 1 100 ? -3.711 2.949 -0.506 1.00 90.50 100 PRO A C 1
ATOM 727 O O . PRO A 1 100 ? -3.223 2.494 -1.541 1.00 90.50 100 PRO A O 1
ATOM 730 N N . ILE A 1 101 ? -3.055 3.833 0.258 1.00 91.94 101 ILE A N 1
ATOM 731 C CA . ILE A 1 101 ? -1.741 4.395 -0.103 1.00 91.94 101 ILE A CA 1
ATOM 732 C C . ILE A 1 101 ? -0.702 3.273 -0.216 1.00 91.94 101 ILE A C 1
ATOM 734 O O . ILE A 1 101 ? 0.022 3.185 -1.212 1.00 91.94 101 ILE A O 1
ATOM 738 N N . LEU A 1 102 ? -0.663 2.392 0.787 1.00 91.56 102 LEU A N 1
ATOM 739 C CA . LEU A 1 102 ? 0.249 1.248 0.822 1.00 91.56 102 LEU A CA 1
ATOM 740 C C . LEU A 1 102 ? -0.055 0.242 -0.293 1.00 91.56 102 LEU A C 1
ATOM 742 O O . LEU A 1 102 ? 0.864 -0.229 -0.963 1.00 91.56 102 LEU A O 1
ATOM 746 N N . SER A 1 103 ? -1.337 -0.051 -0.520 1.00 91.06 103 SER A N 1
ATOM 747 C CA . SER A 1 103 ? -1.775 -1.017 -1.534 1.00 91.06 103 SER A CA 1
ATOM 748 C C . SER A 1 103 ? -1.414 -0.557 -2.945 1.00 91.06 103 SER A C 1
ATOM 750 O O . SER A 1 103 ? -0.856 -1.330 -3.721 1.00 91.06 103 SER A O 1
ATOM 752 N N . ILE A 1 104 ? -1.674 0.714 -3.269 1.00 90.56 104 ILE A N 1
ATOM 753 C CA . ILE A 1 104 ? -1.321 1.305 -4.567 1.00 90.56 104 ILE A CA 1
ATOM 754 C C . ILE A 1 104 ? 0.195 1.295 -4.758 1.00 90.56 104 ILE A C 1
ATOM 756 O O . ILE A 1 104 ? 0.683 0.813 -5.782 1.00 90.56 104 ILE A O 1
ATOM 760 N N . GLY A 1 105 ? 0.941 1.790 -3.763 1.00 92.69 105 GLY A N 1
ATOM 761 C CA . GLY A 1 105 ? 2.397 1.869 -3.838 1.00 92.69 105 GLY A CA 1
ATOM 762 C C . GLY A 1 105 ? 3.033 0.504 -4.085 1.00 92.69 105 GLY A C 1
ATOM 763 O O . GLY A 1 105 ? 3.884 0.355 -4.960 1.00 92.69 105 GLY A O 1
ATOM 764 N N . LEU A 1 106 ? 2.573 -0.518 -3.367 1.00 94.12 106 LEU A N 1
ATOM 765 C CA . LEU A 1 106 ? 3.104 -1.858 -3.524 1.00 94.12 106 LEU A CA 1
ATOM 766 C C . LEU A 1 106 ? 2.699 -2.520 -4.845 1.00 94.12 106 LEU A C 1
ATOM 768 O O . LEU A 1 106 ? 3.560 -3.118 -5.491 1.00 94.12 106 LEU A O 1
ATOM 772 N N . HIS A 1 107 ? 1.428 -2.447 -5.251 1.00 92.50 107 HIS A N 1
ATOM 773 C CA . HIS A 1 107 ? 0.997 -3.039 -6.521 1.00 92.50 107 HIS A CA 1
ATOM 774 C C . HIS A 1 107 ? 1.781 -2.459 -7.696 1.00 92.50 107 HIS A C 1
ATOM 776 O O . HIS A 1 107 ? 2.174 -3.200 -8.598 1.00 92.50 107 HIS A O 1
ATOM 782 N N . GLU A 1 108 ? 2.085 -1.162 -7.652 1.00 93.50 108 GLU A N 1
ATOM 783 C CA . GLU A 1 108 ? 2.924 -0.548 -8.668 1.00 93.50 108 GLU A CA 1
ATOM 784 C C . GLU A 1 108 ? 4.369 -1.065 -8.603 1.00 93.50 108 GLU A C 1
ATOM 786 O O . GLU A 1 108 ? 4.910 -1.447 -9.636 1.00 93.50 108 GLU A O 1
ATOM 791 N N . ILE A 1 109 ? 4.985 -1.201 -7.423 1.00 94.56 109 ILE A N 1
ATOM 792 C CA . ILE A 1 109 ? 6.315 -1.834 -7.314 1.00 94.56 109 ILE A CA 1
ATOM 793 C C . ILE A 1 109 ? 6.301 -3.263 -7.879 1.00 94.56 109 ILE A C 1
ATOM 795 O O . ILE A 1 109 ? 7.200 -3.634 -8.635 1.00 94.56 109 ILE A O 1
ATOM 799 N N . VAL A 1 110 ? 5.283 -4.066 -7.562 1.00 94.12 110 VAL A N 1
ATOM 800 C CA . VAL A 1 110 ? 5.135 -5.424 -8.108 1.00 94.12 110 VAL A CA 1
ATOM 801 C C . VAL A 1 110 ? 5.034 -5.381 -9.633 1.00 94.12 110 VAL A C 1
ATOM 803 O O . VAL A 1 110 ? 5.724 -6.158 -10.297 1.00 94.12 110 VAL A O 1
ATOM 806 N N . ARG A 1 111 ? 4.262 -4.449 -10.209 1.00 92.62 111 ARG A N 1
ATOM 807 C CA . ARG A 1 111 ? 4.173 -4.244 -11.664 1.00 92.62 111 ARG A CA 1
ATOM 808 C C . ARG A 1 111 ? 5.540 -3.911 -12.268 1.00 92.62 111 ARG A C 1
ATOM 810 O O . ARG A 1 111 ? 5.953 -4.562 -13.229 1.00 92.62 111 ARG A O 1
ATOM 817 N N . GLN A 1 112 ? 6.256 -2.945 -11.691 1.00 92.25 112 GLN A N 1
ATOM 818 C CA . GLN A 1 112 ? 7.579 -2.511 -12.155 1.00 92.25 112 GLN A CA 1
ATOM 819 C C . GLN A 1 112 ? 8.594 -3.659 -12.120 1.00 92.25 112 GLN A C 1
ATOM 821 O O . GLN A 1 112 ? 9.304 -3.902 -13.097 1.00 92.25 112 GLN A O 1
ATOM 826 N N . VAL A 1 113 ? 8.634 -4.419 -11.022 1.00 94.50 113 VAL A N 1
ATOM 827 C CA . VAL A 1 113 ? 9.537 -5.569 -10.878 1.00 94.50 113 VAL A CA 1
ATOM 828 C C . VAL A 1 113 ? 9.168 -6.677 -11.861 1.00 94.50 113 VAL A C 1
ATOM 830 O O . VAL A 1 113 ? 10.057 -7.183 -12.541 1.00 94.50 113 VAL A O 1
ATOM 833 N N . THR A 1 114 ? 7.880 -7.008 -11.988 1.00 93.12 114 THR A N 1
ATOM 834 C CA . THR A 1 114 ? 7.370 -8.041 -12.909 1.00 93.12 114 THR A CA 1
ATOM 835 C C . THR A 1 114 ? 7.756 -7.752 -14.352 1.00 93.12 114 THR A C 1
ATOM 837 O O . THR A 1 114 ? 8.127 -8.651 -15.102 1.00 93.12 114 THR A O 1
ATOM 840 N N . GLN A 1 115 ? 7.712 -6.483 -14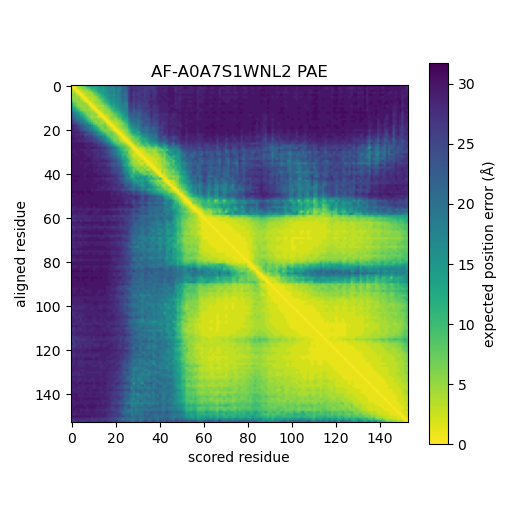.738 1.00 89.81 115 GLN A N 1
ATOM 841 C CA . GLN A 1 115 ? 8.052 -6.063 -16.084 1.00 89.81 115 GLN A CA 1
ATOM 842 C C . GLN A 1 115 ? 9.542 -6.200 -16.414 1.00 89.81 115 GLN A C 1
ATOM 844 O O . GLN A 1 115 ? 9.890 -6.471 -17.562 1.00 89.81 115 GLN A O 1
ATOM 849 N N . HIS A 1 116 ? 10.420 -6.013 -15.429 1.00 88.69 116 HIS A N 1
ATOM 850 C CA . HIS A 1 116 ? 11.855 -6.237 -15.601 1.00 88.69 116 HIS A CA 1
ATOM 851 C C . HIS A 1 116 ? 12.241 -7.714 -15.456 1.00 88.69 116 HIS A C 1
ATOM 853 O O . HIS A 1 116 ? 13.162 -8.174 -16.126 1.00 88.69 116 HIS A O 1
ATOM 859 N N . CYS A 1 117 ? 11.574 -8.443 -14.562 1.00 94.81 117 CYS A N 1
ATOM 860 C CA . CYS A 1 117 ? 11.790 -9.859 -14.301 1.00 94.81 117 CYS A CA 1
ATOM 861 C C . CYS A 1 117 ? 10.535 -10.454 -13.654 1.00 94.81 117 CYS A C 1
ATOM 863 O O . CYS A 1 117 ? 10.250 -10.218 -12.474 1.00 94.81 117 CYS A O 1
ATOM 865 N N . LEU A 1 118 ? 9.806 -11.247 -14.439 1.00 94.12 118 LEU A N 1
ATOM 866 C CA . LEU A 1 118 ? 8.536 -11.851 -14.044 1.00 94.12 118 LEU A CA 1
ATOM 867 C C . LEU A 1 118 ? 8.684 -12.675 -12.763 1.00 94.12 118 LEU A C 1
ATOM 869 O O . LEU A 1 118 ? 7.897 -12.532 -11.834 1.00 94.12 118 LEU A O 1
ATOM 873 N N . GLU A 1 119 ? 9.734 -13.487 -12.679 1.00 96.81 119 GLU A N 1
ATOM 874 C CA . GLU A 1 119 ? 10.001 -14.377 -11.553 1.00 96.81 119 GLU A CA 1
ATOM 875 C C . GLU A 1 119 ? 10.196 -13.586 -10.258 1.00 96.81 119 GLU A C 1
ATOM 877 O O . GLU A 1 119 ? 9.650 -13.943 -9.214 1.00 96.81 119 GLU A O 1
ATOM 882 N N . ARG A 1 120 ? 10.931 -12.468 -10.325 1.00 96.88 120 ARG A N 1
ATOM 883 C CA . ARG A 1 120 ? 11.128 -11.580 -9.172 1.00 96.88 120 ARG A CA 1
ATOM 884 C C . ARG A 1 120 ? 9.827 -10.904 -8.757 1.00 96.88 120 ARG A C 1
ATOM 886 O O . ARG A 1 120 ? 9.590 -10.770 -7.560 1.00 96.88 120 ARG A O 1
ATOM 893 N N . GLY A 1 121 ? 8.999 -10.505 -9.719 1.00 96.12 121 GLY A N 1
ATOM 894 C CA . GLY A 1 121 ? 7.689 -9.914 -9.460 1.00 96.12 121 GLY A CA 1
ATOM 895 C C . GLY A 1 121 ? 6.754 -10.879 -8.734 1.00 96.12 121 GLY A C 1
ATOM 896 O O . GLY A 1 121 ? 6.211 -10.539 -7.685 1.00 96.12 121 GLY A O 1
ATOM 897 N N . VAL A 1 122 ? 6.668 -12.120 -9.220 1.00 96.56 122 VAL A N 1
ATOM 898 C CA . VAL A 1 122 ? 5.876 -13.199 -8.605 1.00 96.56 122 VAL A CA 1
ATOM 899 C C . VAL A 1 122 ? 6.359 -13.515 -7.187 1.00 96.56 122 VAL A C 1
ATOM 901 O O . VAL A 1 122 ? 5.549 -13.669 -6.270 1.00 96.56 122 VAL A O 1
ATOM 904 N N . VAL A 1 123 ? 7.677 -13.601 -6.974 1.00 98.19 123 VAL A N 1
ATOM 905 C CA . VAL A 1 123 ? 8.241 -13.828 -5.632 1.00 98.19 123 VAL A CA 1
ATOM 906 C C . VAL A 1 123 ? 7.907 -12.666 -4.695 1.00 98.19 123 VAL A C 1
ATOM 908 O O . VAL A 1 123 ? 7.507 -12.911 -3.557 1.00 98.19 123 VAL A O 1
ATOM 911 N N . LEU A 1 124 ? 8.023 -11.419 -5.161 1.00 97.88 124 LEU A N 1
ATOM 912 C CA . LEU A 1 124 ? 7.695 -10.237 -4.366 1.00 97.88 124 LEU A CA 1
ATOM 913 C C . LEU A 1 124 ? 6.216 -10.213 -3.960 1.00 97.88 124 LEU A C 1
ATOM 915 O O . LEU A 1 124 ? 5.908 -10.007 -2.786 1.00 97.88 124 LEU A O 1
ATOM 919 N N . GLU A 1 125 ? 5.309 -10.486 -4.898 1.00 95.44 125 GLU A N 1
ATOM 920 C CA . GLU A 1 125 ? 3.874 -10.572 -4.618 1.00 95.44 125 GLU A CA 1
ATOM 921 C C . GLU A 1 125 ? 3.565 -11.664 -3.585 1.00 95.44 125 GLU A C 1
ATOM 923 O O . GLU A 1 125 ? 2.798 -11.447 -2.646 1.00 95.44 125 GLU A O 1
ATOM 928 N N . LYS A 1 126 ? 4.205 -12.834 -3.707 1.00 96.88 126 LYS A N 1
ATOM 929 C CA . LYS A 1 126 ? 4.035 -13.935 -2.752 1.00 96.88 126 LYS A CA 1
ATOM 930 C C . LYS A 1 126 ? 4.511 -13.560 -1.349 1.00 96.88 126 LYS A C 1
ATOM 932 O O . LYS A 1 126 ? 3.824 -13.879 -0.377 1.00 96.88 126 LYS A O 1
ATOM 937 N N . ILE A 1 127 ? 5.666 -12.898 -1.234 1.00 97.12 127 ILE A N 1
ATOM 938 C CA . ILE A 1 127 ? 6.194 -12.414 0.051 1.00 97.12 127 ILE A CA 1
ATOM 939 C C . ILE A 1 127 ? 5.196 -11.449 0.685 1.00 97.12 127 ILE A C 1
ATOM 941 O O . ILE A 1 127 ? 4.860 -11.609 1.856 1.00 97.12 127 ILE A O 1
ATOM 945 N N . TRP A 1 128 ? 4.679 -10.498 -0.093 1.00 94.94 128 TRP A N 1
ATOM 946 C CA . TRP A 1 128 ? 3.696 -9.547 0.405 1.00 94.94 128 TRP A CA 1
ATOM 947 C C . TRP A 1 128 ? 2.414 -10.215 0.901 1.00 94.94 128 TRP A C 1
ATOM 949 O O . TRP A 1 128 ? 2.014 -9.976 2.035 1.00 94.94 128 TRP A O 1
ATOM 959 N N . ARG A 1 129 ? 1.786 -11.074 0.088 1.00 93.12 129 ARG A N 1
ATOM 960 C CA . ARG A 1 129 ? 0.556 -11.778 0.492 1.00 93.12 129 ARG A CA 1
ATOM 961 C C . ARG A 1 129 ? 0.771 -12.559 1.786 1.00 93.12 129 ARG A C 1
ATOM 963 O O . ARG A 1 129 ? -0.018 -12.453 2.712 1.00 93.12 129 ARG A O 1
ATOM 970 N N . THR A 1 130 ? 1.906 -13.252 1.886 1.00 96.69 130 THR A N 1
ATOM 971 C CA . THR A 1 130 ? 2.273 -13.993 3.101 1.00 96.69 130 THR A CA 1
ATOM 972 C C . THR A 1 130 ? 2.450 -13.067 4.310 1.00 96.69 130 THR A C 1
ATOM 974 O O . THR A 1 130 ? 2.092 -13.435 5.426 1.00 96.69 130 THR A O 1
ATOM 977 N N . TYR A 1 131 ? 3.002 -11.868 4.110 1.00 94.56 131 TYR A N 1
ATOM 978 C CA . TYR A 1 131 ? 3.141 -10.867 5.165 1.00 94.56 131 TYR A CA 1
ATOM 979 C C . TYR A 1 131 ? 1.779 -10.343 5.645 1.00 94.56 131 TYR A C 1
ATOM 981 O O . TYR A 1 131 ? 1.560 -10.263 6.853 1.00 94.56 131 TYR A O 1
ATOM 989 N N . VAL A 1 132 ? 0.854 -10.048 4.724 1.00 91.00 132 VAL A N 1
ATOM 990 C CA . VAL A 1 132 ? -0.523 -9.640 5.058 1.00 91.00 132 VAL A CA 1
ATOM 991 C C . VAL A 1 132 ? -1.236 -10.745 5.837 1.00 91.00 132 VAL A C 1
ATOM 993 O O . VAL A 1 132 ? -1.737 -10.487 6.930 1.00 91.00 132 VAL A O 1
ATOM 996 N N . ASP A 1 133 ? -1.177 -11.990 5.358 1.00 93.19 133 ASP A N 1
ATOM 997 C CA . ASP A 1 133 ? -1.769 -13.144 6.046 1.00 93.19 133 ASP A CA 1
ATOM 998 C C . ASP A 1 133 ? -1.218 -13.308 7.474 1.00 93.19 133 ASP A C 1
ATOM 1000 O O . ASP A 1 133 ? -1.947 -13.630 8.416 1.00 93.19 133 ASP A O 1
ATOM 1004 N N . LEU A 1 134 ? 0.093 -13.111 7.657 1.00 94.94 134 LEU A N 1
ATOM 1005 C CA . LEU A 1 134 ? 0.730 -13.181 8.971 1.00 94.94 134 LEU A CA 1
ATOM 1006 C C . LEU A 1 134 ? 0.233 -12.063 9.893 1.00 94.94 134 LEU A C 1
ATOM 1008 O O . LEU A 1 134 ? -0.047 -12.312 11.068 1.00 94.94 134 LEU A O 1
ATOM 1012 N N . PHE A 1 135 ? 0.116 -10.848 9.363 1.00 90.00 135 PHE A N 1
ATOM 1013 C CA . PHE A 1 135 ? -0.373 -9.697 10.106 1.00 90.00 135 PHE A CA 1
ATOM 1014 C C . PHE A 1 135 ? -1.824 -9.900 10.563 1.00 90.00 135 PHE A C 1
ATOM 1016 O O . PHE A 1 135 ? -2.131 -9.701 11.739 1.00 90.00 135 PHE A O 1
ATOM 1023 N N . GLU A 1 136 ? -2.697 -10.405 9.689 1.00 89.50 136 GLU A N 1
ATOM 1024 C CA . GLU A 1 136 ? -4.081 -10.749 10.037 1.00 89.50 136 GLU A CA 1
ATOM 1025 C C . GLU A 1 136 ? -4.157 -11.788 11.160 1.00 89.50 136 GLU A C 1
ATOM 1027 O O . GLU A 1 136 ? -4.920 -11.630 12.118 1.00 89.50 136 GLU A O 1
ATOM 1032 N N . ARG A 1 137 ? -3.333 -12.841 11.091 1.00 94.31 137 ARG A N 1
ATOM 1033 C CA . ARG A 1 137 ? -3.256 -13.856 12.154 1.00 94.31 137 ARG A CA 1
ATOM 1034 C C . ARG A 1 137 ? -2.829 -13.246 13.487 1.00 94.31 137 ARG A C 1
ATOM 1036 O O . ARG A 1 137 ? -3.446 -13.545 14.508 1.00 94.31 137 ARG A O 1
ATOM 1043 N N . ALA A 1 138 ? -1.821 -12.374 13.483 1.00 94.19 138 ALA A N 1
ATOM 1044 C CA . ALA A 1 138 ? -1.349 -11.697 14.689 1.00 94.19 138 ALA A CA 1
ATOM 1045 C C . ALA A 1 138 ? -2.425 -10.780 15.301 1.00 94.19 138 ALA A C 1
ATOM 1047 O O . ALA A 1 138 ? -2.628 -10.785 16.521 1.00 94.19 138 ALA A O 1
ATOM 1048 N N . LEU A 1 139 ? -3.165 -10.041 14.468 1.00 89.88 139 LEU A N 1
ATOM 1049 C CA . LEU A 1 139 ? -4.289 -9.220 14.921 1.00 89.88 139 LEU A CA 1
ATOM 1050 C C . LEU A 1 139 ? -5.405 -10.072 15.529 1.00 89.88 139 LEU A C 1
ATOM 1052 O O . LEU A 1 139 ? -5.931 -9.734 16.591 1.00 89.88 139 LEU A O 1
ATOM 1056 N N . ASN A 1 140 ? -5.751 -11.189 14.892 1.00 91.56 140 ASN A N 1
ATOM 1057 C CA . ASN A 1 140 ? -6.788 -12.090 15.388 1.00 91.56 140 ASN A CA 1
ATOM 1058 C C . ASN A 1 140 ? -6.404 -12.727 16.731 1.00 91.56 140 ASN A C 1
ATOM 1060 O O . ASN A 1 140 ? -7.236 -12.773 17.638 1.00 91.56 140 ASN A O 1
ATOM 1064 N N . GLU A 1 141 ? -5.145 -13.135 16.905 1.00 95.25 141 GLU A N 1
ATOM 1065 C CA . GLU A 1 141 ? -4.652 -13.655 18.187 1.00 95.25 141 GLU A CA 1
ATOM 1066 C C . GLU A 1 141 ? -4.681 -12.581 19.285 1.00 95.25 141 GLU A C 1
ATOM 1068 O O . GLU A 1 141 ? -5.083 -12.845 20.422 1.00 95.25 141 GLU A O 1
ATOM 1073 N N . THR A 1 142 ? -4.319 -11.342 18.945 1.00 93.00 142 THR A N 1
ATOM 1074 C CA . THR A 1 142 ? -4.369 -10.208 19.878 1.00 93.00 142 THR A CA 1
ATOM 1075 C C . THR A 1 142 ? -5.806 -9.930 20.326 1.00 93.00 142 THR A C 1
ATOM 1077 O O . THR A 1 142 ? -6.075 -9.845 21.527 1.00 93.00 142 THR A O 1
ATOM 1080 N N . LYS A 1 143 ? -6.762 -9.890 19.386 1.00 90.19 143 LYS A N 1
ATOM 1081 C CA . LYS A 1 143 ? -8.199 -9.742 19.680 1.00 90.19 143 LYS A CA 1
ATOM 1082 C C . LYS A 1 143 ? -8.718 -10.882 20.562 1.00 90.19 143 LYS A C 1
ATOM 1084 O O . LYS A 1 143 ? -9.412 -10.636 21.550 1.00 90.19 143 LYS A O 1
ATOM 1089 N N . ALA A 1 144 ? -8.357 -12.128 20.249 1.00 92.50 144 ALA A N 1
ATOM 1090 C CA . ALA A 1 144 ? -8.746 -13.297 21.038 1.00 92.50 144 ALA A CA 1
ATOM 1091 C C . ALA A 1 144 ? -8.161 -13.263 22.461 1.00 92.50 144 ALA A C 1
ATOM 1093 O O . ALA A 1 144 ? -8.818 -13.673 23.420 1.00 92.50 144 ALA A O 1
ATOM 1094 N N . SER A 1 145 ? -6.934 -12.767 22.618 1.00 93.50 145 SER A N 1
ATOM 1095 C CA . SER A 1 145 ? -6.285 -12.577 23.919 1.00 93.50 145 SER A CA 1
ATOM 1096 C C . SER A 1 145 ? -6.971 -11.494 24.750 1.00 93.50 145 SER A C 1
ATOM 1098 O O . SER A 1 145 ? -7.252 -11.715 25.928 1.00 93.50 145 SER A O 1
ATOM 1100 N N . LEU A 1 146 ? -7.329 -10.365 24.132 1.00 91.50 146 LEU A N 1
ATOM 1101 C CA . LEU A 1 146 ? -8.064 -9.288 24.795 1.00 91.50 146 LEU A CA 1
ATOM 1102 C C . LEU A 1 146 ? -9.435 -9.769 25.299 1.00 91.50 146 LEU A C 1
ATOM 1104 O O . LEU A 1 146 ? -9.792 -9.523 26.451 1.00 91.50 146 LEU A O 1
ATOM 1108 N N . ARG A 1 147 ? -10.176 -10.518 24.467 1.00 92.38 147 ARG A N 1
ATOM 1109 C CA . ARG A 1 147 ? -11.482 -11.088 24.837 1.00 92.38 147 ARG A CA 1
ATOM 1110 C C . ARG A 1 147 ? -11.376 -12.005 26.061 1.00 92.38 147 ARG A C 1
ATOM 1112 O O . ARG A 1 147 ? -12.130 -11.831 27.012 1.00 92.38 147 ARG A O 1
ATOM 1119 N N . ARG A 1 148 ? -10.386 -12.907 26.077 1.00 93.62 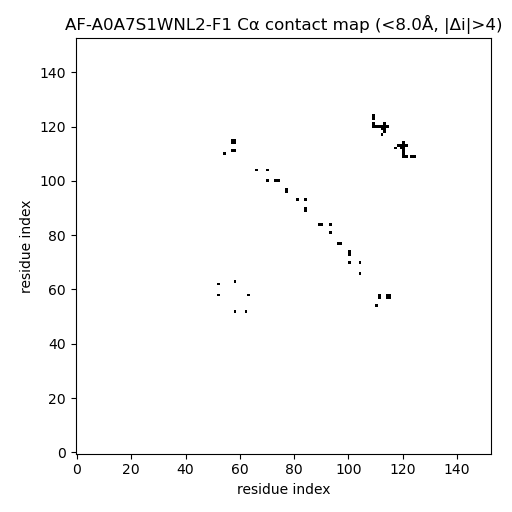148 ARG A N 1
ATOM 1120 C CA . ARG A 1 148 ? -10.122 -13.810 27.215 1.00 93.62 148 ARG A CA 1
ATOM 1121 C C . ARG A 1 148 ? -9.796 -13.067 28.510 1.00 93.62 148 ARG A C 1
ATOM 1123 O O . ARG A 1 148 ? -10.143 -13.548 29.581 1.00 93.62 148 ARG A O 1
ATOM 1130 N N . ASN A 1 149 ? -9.107 -11.929 28.438 1.00 91.81 149 ASN A N 1
ATOM 1131 C CA . ASN A 1 149 ? -8.793 -11.131 29.626 1.00 91.81 149 ASN A CA 1
ATOM 1132 C C . ASN A 1 149 ? -10.029 -10.395 30.157 1.00 91.81 149 ASN A C 1
ATOM 1134 O O . ASN A 1 149 ? -10.231 -10.349 31.369 1.00 91.81 149 ASN A O 1
ATOM 1138 N N . LYS A 1 150 ? -10.882 -9.890 29.256 1.00 91.44 150 LYS A N 1
ATOM 1139 C CA . LYS A 1 150 ? -12.151 -9.245 29.614 1.00 91.44 150 LYS A CA 1
ATOM 1140 C C . LYS A 1 150 ? -13.136 -10.210 30.281 1.00 91.44 150 LYS A C 1
ATOM 1142 O O . LYS A 1 150 ? -13.882 -9.790 31.144 1.00 91.44 150 LYS A O 1
ATOM 1147 N N . GLU A 1 151 ? -13.128 -11.489 29.913 1.00 90.88 151 GLU A N 1
ATOM 1148 C CA . GLU A 1 151 ? -13.971 -12.521 30.545 1.00 90.88 151 GLU A CA 1
ATOM 1149 C C . GLU A 1 151 ? -13.506 -12.913 31.960 1.00 90.88 151 GLU A C 1
ATOM 1151 O O . GLU A 1 151 ? -14.271 -13.510 32.714 1.00 90.88 151 GLU A O 1
ATOM 1156 N N . LYS A 1 152 ? -12.251 -12.616 32.322 1.00 88.56 152 LYS A N 1
ATOM 1157 C CA . LYS A 1 152 ? -11.668 -12.946 33.635 1.00 88.56 152 LYS A CA 1
ATOM 1158 C C . LYS A 1 152 ? -11.751 -11.809 34.655 1.00 88.56 152 LYS A C 1
ATOM 1160 O O . LYS A 1 152 ? -11.464 -12.061 35.824 1.00 88.56 152 LYS A O 1
ATOM 1165 N N . THR A 1 153 ? -12.051 -10.591 34.207 1.00 74.75 153 THR A N 1
ATOM 1166 C CA . THR A 1 153 ? -12.141 -9.380 35.042 1.00 74.75 153 THR A CA 1
ATOM 1167 C C . THR A 1 153 ? -13.599 -9.004 35.229 1.00 74.75 153 THR A C 1
ATOM 1169 O O . THR A 1 153 ? -13.971 -8.687 36.376 1.00 74.75 153 THR A O 1
#

Radius of gyration: 27.7 Å; Cα contacts (8 Å, |Δi|>4): 35; chains: 1; bounding box: 74×69×57 Å

Organism: Alexandrium catenella (NCBI:txid2925)